Protein AF-A0A7J9GMN7-F1 (afdb_monomer)

Radius of gyration: 20.59 Å; Cα contacts (8 Å, |Δi|>4): 73; chains: 1; bounding box: 53×31×41 Å

Sequence (119 aa):
MEKGFLDKFEDNAANDEARQLFYSNYGDLPYLLDMKVDKHLFRALAQFWNLAYSCFTFGKVDLVPTVEEYMALLWCLIIQVDRAYSKAVNVPTFLKKLMNITGMSEQWVTARIKQKGDS

InterPro domains:
  IPR056647 Domain of unknown function DUF7745 [PF24924] (15-118)

Mean predicted aligned error: 15.33 Å

Structure (mmCIF, N/CA/C/O backbone):
data_AF-A0A7J9GMN7-F1
#
_entry.id   AF-A0A7J9GMN7-F1
#
loop_
_atom_site.group_PDB
_atom_site.id
_atom_site.type_symbol
_atom_site.label_atom_id
_atom_site.label_alt_id
_atom_site.label_comp_id
_atom_site.label_asym_id
_atom_site.label_entity_id
_atom_site.label_seq_id
_atom_site.pdbx_PDB_ins_code
_atom_site.Cartn_x
_atom_site.Cartn_y
_atom_site.Cartn_z
_atom_site.occupancy
_atom_site.B_iso_or_equiv
_atom_site.auth_seq_id
_atom_site.auth_comp_id
_atom_site.auth_asym_id
_atom_site.auth_atom_id
_atom_site.pdbx_PDB_model_num
ATOM 1 N N . MET A 1 1 ? -21.412 10.475 -25.439 1.00 38.22 1 MET A N 1
ATOM 2 C CA . MET A 1 1 ? -20.471 10.887 -24.383 1.00 38.22 1 MET A CA 1
ATOM 3 C C . MET A 1 1 ? -19.443 9.770 -24.251 1.00 38.22 1 MET A C 1
ATOM 5 O O . MET A 1 1 ? -19.841 8.631 -24.069 1.00 38.22 1 MET A O 1
ATOM 9 N N . GLU A 1 2 ? -18.179 10.109 -24.522 1.00 42.28 2 GLU A N 1
ATOM 10 C CA . GLU A 1 2 ? -16.947 9.370 -24.177 1.00 42.28 2 GLU A CA 1
ATOM 11 C C . GLU A 1 2 ? -16.683 7.981 -24.795 1.00 42.28 2 GLU A C 1
ATOM 13 O O . GLU A 1 2 ? -16.543 6.985 -24.097 1.00 42.28 2 GLU A O 1
ATOM 18 N N . LYS A 1 3 ? -16.477 7.925 -26.121 1.00 38.25 3 LYS A N 1
ATOM 19 C CA . LYS A 1 3 ? -15.581 6.906 -26.717 1.00 38.25 3 LYS A CA 1
ATOM 20 C C . LYS A 1 3 ? -14.110 7.354 -26.756 1.00 38.25 3 LYS A C 1
ATOM 22 O O . LYS A 1 3 ? -13.224 6.520 -26.715 1.00 38.25 3 LYS A O 1
ATOM 27 N N . GLY A 1 4 ? -13.844 8.662 -26.698 1.00 34.59 4 GLY A N 1
ATOM 28 C CA . GLY A 1 4 ? -12.487 9.226 -26.754 1.00 34.59 4 GLY A CA 1
ATOM 29 C C . GLY A 1 4 ? -11.675 9.189 -25.451 1.00 34.59 4 GLY A C 1
ATOM 30 O O . GLY A 1 4 ? -10.598 9.777 -25.409 1.00 34.59 4 GLY A O 1
ATOM 31 N N . 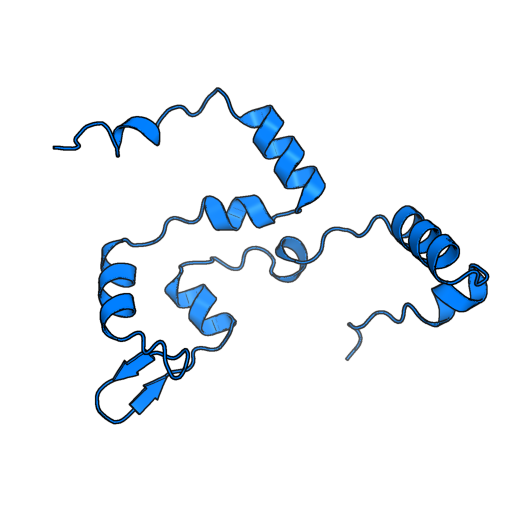PHE A 1 5 ? -12.181 8.561 -24.380 1.00 38.44 5 PHE A N 1
ATOM 32 C CA . PHE A 1 5 ? -11.433 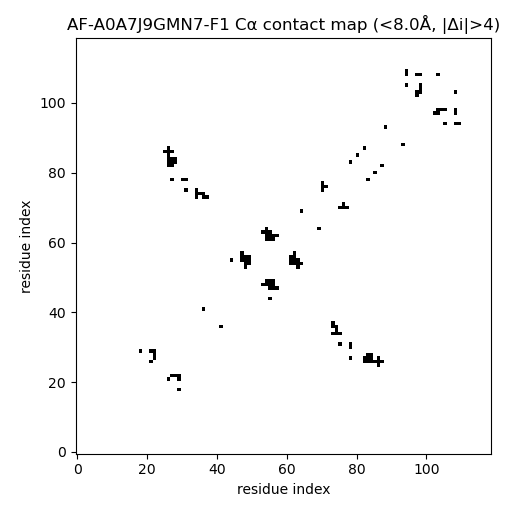8.403 -23.123 1.00 38.44 5 PHE A CA 1
ATOM 33 C C . PHE A 1 5 ? -10.633 7.091 -23.085 1.00 38.44 5 PHE A C 1
ATOM 35 O O . PHE A 1 5 ? -9.563 7.055 -22.486 1.00 38.44 5 PHE A O 1
ATOM 42 N N . LEU A 1 6 ? -11.110 6.035 -23.764 1.00 36.81 6 LEU A N 1
ATOM 43 C CA . LEU A 1 6 ? -10.394 4.756 -23.847 1.00 36.81 6 LEU A CA 1
ATOM 44 C C . LEU A 1 6 ? -9.329 4.720 -24.952 1.00 36.81 6 LEU A C 1
ATOM 46 O O . LEU A 1 6 ? -8.324 4.044 -24.774 1.00 36.81 6 LEU A O 1
ATOM 50 N N . ASP A 1 7 ? -9.483 5.503 -26.022 1.00 36.78 7 ASP A N 1
ATOM 51 C CA . ASP A 1 7 ? -8.507 5.542 -27.127 1.00 36.78 7 ASP A CA 1
ATOM 52 C C . ASP A 1 7 ? -7.198 6.276 -26.762 1.00 36.78 7 ASP A C 1
ATOM 54 O O . ASP A 1 7 ? -6.269 6.335 -27.557 1.00 36.78 7 ASP A O 1
ATOM 58 N N . LYS A 1 8 ? -7.088 6.828 -25.544 1.00 43.41 8 LYS A N 1
ATOM 59 C CA . LYS A 1 8 ? -5.859 7.476 -25.047 1.00 43.41 8 LYS A CA 1
ATOM 60 C C . LYS A 1 8 ? -4.876 6.526 -24.361 1.00 43.41 8 LYS A C 1
ATOM 62 O O . LYS A 1 8 ? -3.825 6.979 -23.918 1.00 43.41 8 LYS A O 1
ATOM 67 N N . PHE A 1 9 ? -5.199 5.239 -24.258 1.00 43.72 9 PHE A N 1
ATOM 68 C CA . PHE A 1 9 ? -4.309 4.242 -23.653 1.00 43.72 9 PHE A CA 1
ATOM 69 C C . PHE A 1 9 ? -3.455 3.462 -24.669 1.00 43.72 9 PHE A C 1
ATOM 71 O O . PHE A 1 9 ? -2.686 2.594 -24.264 1.00 43.72 9 PHE A O 1
ATOM 78 N N . GLU A 1 10 ? -3.525 3.797 -25.962 1.00 46.22 10 GLU A N 1
ATOM 79 C CA . GLU A 1 10 ? -2.761 3.127 -27.028 1.00 46.22 10 GLU A CA 1
ATOM 80 C C . GLU A 1 10 ? -1.888 4.087 -27.861 1.00 46.22 10 GLU A C 1
ATOM 82 O O . GLU A 1 10 ? -1.861 4.004 -29.081 1.00 46.22 10 GLU A O 1
ATOM 87 N N . ASP A 1 11 ? -1.101 4.954 -27.215 1.00 42.00 11 ASP A N 1
ATOM 88 C CA . ASP A 1 11 ? 0.028 5.648 -27.868 1.00 42.00 11 ASP A CA 1
ATOM 89 C C . ASP A 1 11 ? 1.362 5.217 -27.226 1.00 42.00 11 ASP A C 1
ATOM 91 O O . ASP A 1 11 ? 2.056 5.957 -26.523 1.00 42.00 11 ASP A O 1
ATOM 95 N N . ASN A 1 12 ? 1.725 3.953 -27.459 1.00 53.31 12 ASN A N 1
ATOM 96 C CA . ASN A 1 12 ? 2.931 3.296 -26.939 1.00 53.31 12 ASN A CA 1
ATOM 97 C C . ASN A 1 12 ? 4.195 3.600 -27.769 1.00 53.31 12 ASN A C 1
ATOM 99 O O . ASN A 1 12 ? 4.907 2.687 -28.182 1.00 53.31 12 ASN A O 1
ATOM 103 N N . ALA A 1 13 ? 4.491 4.881 -28.011 1.00 47.12 13 ALA A N 1
ATOM 104 C CA . ALA A 1 13 ? 5.772 5.288 -28.612 1.00 47.12 13 ALA A CA 1
ATOM 105 C C . ALA A 1 13 ? 6.335 6.632 -28.105 1.00 47.12 13 ALA A C 1
ATOM 107 O O . ALA A 1 13 ? 7.522 6.892 -28.274 1.00 47.12 13 ALA A O 1
ATOM 108 N N . ALA A 1 14 ? 5.539 7.479 -27.443 1.00 49.44 14 ALA A N 1
ATOM 109 C CA . ALA A 1 14 ? 5.977 8.819 -27.027 1.00 49.44 14 ALA A CA 1
ATOM 110 C C . ALA A 1 14 ? 6.617 8.895 -25.623 1.00 49.44 14 ALA A C 1
ATOM 112 O O . ALA A 1 14 ? 6.897 9.991 -25.148 1.00 49.44 14 ALA A O 1
ATOM 113 N N . ASN A 1 15 ? 6.825 7.774 -24.922 1.00 61.56 15 ASN A N 1
ATOM 114 C CA . ASN A 1 15 ? 7.008 7.816 -23.465 1.00 61.56 15 ASN A CA 1
ATOM 115 C C . ASN A 1 15 ? 8.269 7.125 -22.925 1.00 61.56 15 ASN A C 1
ATOM 117 O O . ASN A 1 15 ? 8.398 7.010 -21.712 1.00 61.56 15 ASN A O 1
ATOM 121 N N . ASP A 1 16 ? 9.206 6.663 -23.756 1.00 67.12 16 ASP A N 1
ATOM 122 C CA . ASP A 1 16 ? 10.393 5.961 -23.236 1.00 67.12 16 ASP A CA 1
ATOM 123 C C . ASP A 1 16 ? 11.308 6.875 -22.409 1.00 67.12 16 ASP A C 1
ATOM 125 O O . ASP A 1 16 ? 11.766 6.470 -21.343 1.00 67.12 16 ASP A O 1
ATOM 129 N N . GLU A 1 17 ? 11.504 8.134 -22.809 1.00 75.38 17 GLU A N 1
ATOM 130 C CA . GLU A 1 17 ? 12.270 9.100 -22.006 1.00 75.38 17 GLU A CA 1
ATOM 131 C C . GLU A 1 17 ? 11.571 9.447 -20.690 1.00 75.38 17 GLU A C 1
ATOM 133 O O . GLU A 1 17 ? 12.215 9.484 -19.643 1.00 75.38 17 GLU A O 1
ATOM 138 N N . ALA A 1 18 ? 10.253 9.659 -20.702 1.00 73.25 18 ALA A N 1
ATOM 139 C CA . ALA A 1 18 ? 9.512 9.946 -19.476 1.00 73.25 18 ALA A CA 1
ATOM 140 C C . ALA A 1 18 ? 9.423 8.712 -18.564 1.00 73.25 18 ALA A C 1
ATOM 142 O O . ALA A 1 18 ? 9.546 8.857 -17.349 1.00 73.25 18 ALA A O 1
ATOM 143 N N . ARG A 1 19 ? 9.320 7.497 -19.119 1.00 69.31 19 ARG A N 1
ATOM 144 C CA . ARG A 1 19 ? 9.434 6.232 -18.371 1.00 69.31 19 ARG A CA 1
ATOM 145 C C . ARG A 1 19 ? 10.823 6.064 -17.770 1.00 69.31 19 ARG A C 1
ATOM 147 O O . ARG A 1 19 ? 10.917 5.720 -16.595 1.00 69.31 19 ARG A O 1
ATOM 154 N N . GLN A 1 20 ? 11.890 6.354 -18.514 1.00 72.44 20 GLN A N 1
ATOM 155 C CA . GLN A 1 20 ? 13.258 6.315 -17.988 1.00 72.44 20 GLN A CA 1
ATOM 156 C C . GLN A 1 20 ? 13.499 7.379 -16.916 1.00 72.44 20 GLN A C 1
ATOM 158 O O . GLN A 1 20 ? 14.109 7.088 -15.886 1.00 72.44 20 GLN A O 1
ATOM 163 N N . LEU A 1 21 ? 12.985 8.596 -17.104 1.00 76.50 21 LEU A N 1
ATOM 164 C CA . LEU A 1 21 ? 13.060 9.660 -16.107 1.00 76.50 21 LEU A CA 1
ATOM 165 C C . LEU A 1 21 ? 12.275 9.283 -14.846 1.00 76.50 21 LEU A C 1
ATOM 167 O O . LEU A 1 21 ? 12.748 9.507 -13.731 1.00 76.50 21 LEU A O 1
ATOM 171 N N . PHE A 1 22 ? 11.098 8.678 -14.999 1.00 70.69 22 PHE A N 1
ATOM 172 C CA . PHE A 1 22 ? 10.301 8.202 -13.876 1.00 70.69 22 PHE A CA 1
ATOM 173 C C . PHE A 1 22 ? 11.000 7.041 -13.161 1.00 70.69 22 PHE A C 1
ATOM 175 O O . PHE A 1 22 ? 11.120 7.082 -11.942 1.00 70.69 22 PHE A O 1
ATOM 182 N N . TYR A 1 23 ? 11.555 6.069 -13.887 1.00 70.94 23 TYR A N 1
ATOM 183 C CA . TYR A 1 23 ? 12.347 4.972 -13.320 1.00 70.94 23 TYR A CA 1
ATOM 184 C C . TYR A 1 23 ? 13.591 5.483 -12.573 1.00 70.94 23 TYR A C 1
ATOM 186 O O . TYR A 1 23 ? 13.864 5.086 -11.443 1.00 70.94 23 TYR A O 1
ATOM 194 N N . SER A 1 24 ? 14.315 6.450 -13.139 1.00 69.88 24 SER A N 1
ATOM 195 C CA . SER A 1 24 ? 15.466 7.090 -12.484 1.00 69.88 24 SER A CA 1
ATOM 196 C C . SER A 1 24 ? 15.079 7.809 -11.184 1.00 69.88 24 SER A C 1
ATOM 198 O O . SER A 1 24 ? 15.825 7.809 -10.196 1.00 69.88 24 SER A O 1
ATOM 200 N N . ASN A 1 25 ? 13.887 8.410 -11.139 1.00 71.50 25 ASN A N 1
ATOM 201 C CA . ASN A 1 25 ? 13.406 9.139 -9.969 1.00 71.50 25 ASN A CA 1
ATOM 202 C C . ASN A 1 25 ? 12.778 8.230 -8.906 1.00 71.50 25 ASN A C 1
ATOM 204 O O . ASN A 1 25 ? 13.086 8.413 -7.724 1.00 71.50 25 ASN A O 1
ATOM 208 N N . TYR A 1 26 ? 11.988 7.242 -9.320 1.00 67.31 26 TYR A N 1
ATOM 209 C CA . TYR A 1 26 ? 11.093 6.456 -8.468 1.00 67.31 26 TYR A CA 1
ATOM 210 C C . TYR A 1 26 ? 11.405 4.949 -8.433 1.00 67.31 26 TYR A C 1
ATOM 212 O O . TYR A 1 26 ? 10.700 4.214 -7.752 1.00 67.31 26 TYR A O 1
ATOM 220 N N . GLY A 1 27 ? 12.457 4.480 -9.109 1.00 72.06 27 GLY A N 1
ATOM 221 C CA . GLY A 1 27 ? 12.823 3.060 -9.143 1.00 72.06 27 GLY A CA 1
ATOM 222 C C . GLY A 1 27 ? 11.799 2.231 -9.912 1.00 72.06 27 GLY A C 1
ATOM 223 O O . GLY A 1 27 ? 11.282 2.686 -10.930 1.00 72.06 27 GLY A O 1
ATOM 224 N N . ASP A 1 28 ? 11.472 1.039 -9.415 1.00 70.00 28 ASP A N 1
ATOM 225 C CA . ASP A 1 28 ? 10.519 0.122 -10.057 1.00 70.00 28 ASP A CA 1
ATOM 226 C C . ASP A 1 28 ? 9.039 0.506 -9.854 1.00 70.00 28 ASP A C 1
ATOM 228 O O . ASP A 1 28 ? 8.138 -0.206 -10.295 1.00 70.00 28 ASP A O 1
ATOM 232 N N . LEU A 1 29 ? 8.753 1.667 -9.258 1.00 70.50 29 LEU A N 1
ATOM 233 C CA . LEU A 1 29 ? 7.390 2.184 -9.102 1.00 70.50 29 LEU A CA 1
ATOM 234 C C . LEU A 1 29 ? 6.569 2.274 -10.416 1.00 70.50 29 LEU A C 1
ATOM 236 O O . LEU A 1 29 ? 5.369 2.009 -10.355 1.00 70.50 29 LEU A O 1
ATOM 240 N N . PRO A 1 30 ? 7.137 2.580 -11.608 1.00 69.56 30 PRO A N 1
ATOM 241 C CA . PRO A 1 30 ? 6.413 2.497 -12.879 1.00 69.56 30 PRO A CA 1
ATOM 242 C C . PRO A 1 30 ? 5.762 1.146 -13.152 1.00 69.56 30 PRO A C 1
ATOM 244 O O . PRO A 1 30 ? 4.706 1.108 -13.775 1.00 69.56 30 PRO A O 1
ATOM 247 N N . TYR A 1 31 ? 6.362 0.043 -12.698 1.00 68.81 31 TYR A N 1
ATOM 248 C CA . TYR A 1 31 ? 5.806 -1.286 -12.945 1.00 68.81 31 TYR A CA 1
ATOM 249 C C . TYR A 1 31 ? 4.493 -1.501 -12.185 1.00 68.81 31 TYR A C 1
ATOM 251 O O . TYR A 1 31 ? 3.650 -2.252 -12.662 1.00 68.81 31 TYR A O 1
ATOM 259 N N . LEU A 1 32 ? 4.272 -0.793 -11.065 1.00 68.25 32 LEU A N 1
ATOM 260 C CA . LEU A 1 32 ? 2.977 -0.780 -10.372 1.00 68.25 32 LEU A CA 1
ATOM 261 C C . LEU A 1 32 ? 1.887 -0.102 -11.212 1.00 68.25 32 LEU A C 1
ATOM 263 O O . LEU A 1 32 ? 0.732 -0.512 -11.171 1.00 68.25 32 LEU A O 1
ATOM 267 N N . LEU A 1 33 ? 2.248 0.928 -11.983 1.00 69.62 33 LEU A N 1
ATOM 268 C CA . LEU A 1 33 ? 1.310 1.640 -12.859 1.00 69.62 33 LEU A CA 1
ATOM 269 C C . LEU A 1 33 ? 0.947 0.823 -14.107 1.00 69.62 33 LEU A C 1
ATOM 271 O O . LEU A 1 33 ? -0.113 1.039 -14.684 1.00 69.62 33 LEU A O 1
ATOM 275 N N . ASP A 1 34 ? 1.815 -0.111 -14.498 1.00 68.06 34 ASP A N 1
ATOM 276 C CA . ASP A 1 34 ? 1.626 -1.013 -15.641 1.00 68.06 34 ASP A CA 1
ATOM 277 C C . ASP A 1 34 ? 0.924 -2.329 -15.250 1.00 68.06 34 ASP A C 1
ATOM 279 O O . ASP A 1 34 ? 0.718 -3.222 -16.077 1.00 68.06 34 ASP A O 1
ATOM 283 N N . MET A 1 35 ? 0.561 -2.485 -13.971 1.00 70.94 35 MET A N 1
ATOM 284 C CA . MET A 1 35 ? -0.120 -3.682 -13.496 1.00 70.94 35 MET A CA 1
ATOM 285 C C . MET A 1 35 ? -1.477 -3.844 -14.175 1.00 70.94 35 MET A C 1
ATOM 287 O O . MET A 1 35 ? -2.356 -2.981 -14.109 1.00 70.94 35 MET A O 1
ATOM 291 N N . LYS A 1 36 ? -1.679 -5.018 -14.779 1.00 71.00 36 LYS A N 1
ATOM 292 C CA . LYS A 1 36 ? -2.975 -5.414 -15.327 1.00 71.00 36 LYS A CA 1
ATOM 293 C C . LYS A 1 36 ? -3.932 -5.741 -14.194 1.00 71.00 36 LYS A C 1
ATOM 295 O O . LYS A 1 36 ? -3.992 -6.865 -13.707 1.00 71.00 36 LYS A O 1
ATOM 300 N N . VAL A 1 37 ? -4.693 -4.734 -13.806 1.00 72.56 37 VAL A N 1
ATOM 301 C CA . VAL A 1 37 ? -5.739 -4.848 -12.803 1.00 72.56 37 VAL A CA 1
ATOM 302 C C . VAL A 1 37 ? -7.040 -5.330 -13.448 1.00 72.56 37 VAL A C 1
ATOM 304 O O . VAL A 1 37 ? -7.498 -4.772 -14.449 1.00 72.56 37 VAL A O 1
ATOM 307 N N . ASP A 1 38 ? -7.687 -6.330 -12.846 1.00 80.25 38 ASP A N 1
ATOM 308 C CA . ASP A 1 38 ? -9.043 -6.710 -13.237 1.00 80.25 38 ASP A CA 1
ATOM 309 C C . ASP A 1 38 ? -10.045 -5.617 -12.814 1.00 80.25 38 ASP A C 1
ATOM 311 O O . ASP A 1 38 ? -10.322 -5.383 -11.631 1.00 80.25 38 ASP A O 1
ATOM 315 N N . LYS A 1 39 ? -10.615 -4.933 -13.812 1.00 82.50 39 LYS A N 1
ATOM 316 C CA . LYS A 1 39 ? -11.580 -3.840 -13.611 1.00 82.50 39 LYS A CA 1
ATOM 317 C C . LYS A 1 39 ? -12.850 -4.275 -12.870 1.00 82.50 39 LYS A C 1
ATOM 319 O O . LYS A 1 39 ? -13.473 -3.461 -12.187 1.00 82.50 39 LYS A O 1
ATOM 324 N N . HIS A 1 40 ? -13.276 -5.525 -13.037 1.00 85.56 40 HIS A N 1
ATOM 325 C CA . HIS A 1 40 ? -14.479 -6.057 -12.407 1.00 85.56 40 HIS A CA 1
ATOM 326 C C . HIS A 1 40 ? -14.214 -6.374 -10.938 1.00 85.56 40 HIS A C 1
ATOM 328 O O . HIS A 1 40 ? -15.045 -6.025 -10.097 1.00 85.56 40 HIS A O 1
ATOM 334 N N . LEU A 1 41 ? -13.042 -6.933 -10.625 1.00 82.94 41 LEU A N 1
ATOM 335 C CA . LEU A 1 41 ? -12.594 -7.150 -9.251 1.00 82.94 41 LEU A CA 1
ATOM 336 C C . LEU A 1 41 ? -12.523 -5.833 -8.475 1.00 82.94 41 LEU A C 1
ATOM 338 O O . LEU A 1 41 ? -13.113 -5.726 -7.402 1.00 82.94 41 LEU A O 1
ATOM 342 N N . PHE A 1 42 ? -11.886 -4.800 -9.033 1.00 83.06 42 PHE A N 1
ATOM 343 C CA . PHE A 1 42 ? -11.819 -3.495 -8.366 1.00 83.06 42 PHE A CA 1
ATOM 344 C C . PHE A 1 42 ? -13.187 -2.881 -8.134 1.00 83.06 42 PHE A C 1
ATOM 346 O O . PHE A 1 42 ? -13.468 -2.358 -7.058 1.00 83.06 42 PHE A O 1
ATOM 353 N N . ARG A 1 43 ? -14.059 -2.955 -9.142 1.00 86.56 43 ARG A N 1
ATOM 354 C CA . ARG A 1 43 ? -15.425 -2.453 -9.018 1.00 86.56 43 ARG A CA 1
ATOM 355 C C . ARG A 1 43 ? -16.210 -3.207 -7.945 1.00 86.56 43 ARG A C 1
ATOM 357 O O . ARG A 1 43 ? -17.068 -2.601 -7.308 1.00 86.56 43 ARG A O 1
ATOM 364 N N . ALA A 1 44 ? -15.957 -4.500 -7.758 1.00 87.88 44 ALA A N 1
ATOM 365 C CA . ALA A 1 44 ? -16.550 -5.270 -6.672 1.00 87.88 44 ALA A CA 1
ATOM 366 C C . ALA A 1 44 ? -15.977 -4.831 -5.317 1.00 87.88 44 ALA A C 1
ATOM 368 O O . ALA A 1 44 ? -16.744 -4.458 -4.438 1.00 87.88 44 ALA A O 1
ATOM 369 N N . LEU A 1 45 ? -14.649 -4.777 -5.173 1.00 86.12 45 LEU A N 1
ATOM 370 C CA . LEU A 1 45 ? -13.971 -4.372 -3.935 1.00 86.12 45 LEU A CA 1
ATOM 371 C C . LEU A 1 45 ? -14.358 -2.958 -3.482 1.00 86.12 45 LEU A C 1
ATOM 373 O O . LEU A 1 45 ? -14.646 -2.743 -2.308 1.00 86.12 45 LEU A O 1
ATOM 377 N N . ALA A 1 46 ? -14.443 -2.006 -4.412 1.00 88.69 46 ALA A N 1
ATOM 378 C CA . ALA A 1 46 ? -14.815 -0.626 -4.115 1.00 88.69 46 ALA A CA 1
ATOM 379 C C . ALA A 1 46 ? -16.219 -0.494 -3.497 1.00 88.69 46 ALA A C 1
ATOM 381 O O . ALA A 1 46 ? -16.458 0.447 -2.747 1.00 88.69 46 ALA A O 1
ATOM 382 N N . GLN A 1 47 ? -17.139 -1.430 -3.766 1.00 92.06 47 GLN A N 1
ATOM 383 C CA . GLN A 1 47 ? -18.476 -1.425 -3.150 1.00 92.06 47 GLN A CA 1
ATOM 384 C C . GLN A 1 47 ? -18.437 -1.752 -1.657 1.00 92.06 47 GLN A C 1
ATOM 386 O O . GLN A 1 47 ? -19.335 -1.351 -0.923 1.00 92.06 47 GLN A O 1
ATOM 391 N N . PHE A 1 48 ? -17.408 -2.473 -1.219 1.00 91.88 48 PHE A N 1
ATOM 392 C CA . PHE A 1 48 ? -17.216 -2.848 0.177 1.00 91.88 48 PHE A CA 1
ATOM 393 C C . PHE A 1 48 ? -16.241 -1.913 0.898 1.00 91.88 48 PHE A C 1
ATOM 395 O O . PHE A 1 48 ? -16.053 -2.060 2.101 1.00 91.88 48 PHE A O 1
ATOM 402 N N . TRP A 1 49 ? -15.620 -0.952 0.201 1.00 92.31 49 TRP A N 1
ATOM 403 C CA . TRP A 1 49 ? -14.677 -0.019 0.814 1.00 92.31 49 TRP A CA 1
ATOM 404 C C . TRP A 1 49 ? -15.389 0.961 1.746 1.00 92.31 49 TRP A C 1
ATOM 406 O O . TRP A 1 49 ? -16.232 1.759 1.330 1.00 92.31 49 TRP A O 1
ATOM 416 N N . ASN A 1 50 ? -15.000 0.936 3.014 1.00 92.56 50 ASN A N 1
ATOM 417 C CA . ASN A 1 50 ? -15.510 1.816 4.043 1.00 92.56 50 ASN A CA 1
ATOM 418 C C . ASN A 1 50 ? -14.483 2.908 4.353 1.00 92.56 50 ASN A C 1
ATOM 420 O O . ASN A 1 50 ? -13.492 2.683 5.047 1.00 92.56 50 ASN A O 1
ATOM 424 N N . LEU A 1 51 ? -14.738 4.121 3.855 1.00 87.31 51 LEU A N 1
ATOM 425 C CA . LEU A 1 51 ? -13.806 5.242 3.988 1.00 87.31 51 LEU A CA 1
ATOM 426 C C . LEU A 1 51 ? -13.570 5.662 5.448 1.00 87.31 51 LEU A C 1
ATOM 428 O O . LEU A 1 51 ? -12.469 6.089 5.780 1.00 87.31 51 LEU A O 1
ATOM 432 N N . ALA A 1 52 ? -14.574 5.525 6.321 1.00 91.31 52 ALA A N 1
ATOM 433 C CA . ALA A 1 52 ? -14.461 5.939 7.721 1.00 91.31 52 ALA A CA 1
ATOM 434 C C . ALA A 1 52 ? -13.454 5.084 8.505 1.00 91.31 52 ALA A C 1
ATOM 436 O O . ALA A 1 52 ? -12.810 5.584 9.425 1.00 91.31 52 ALA A O 1
ATOM 437 N N . TYR A 1 53 ?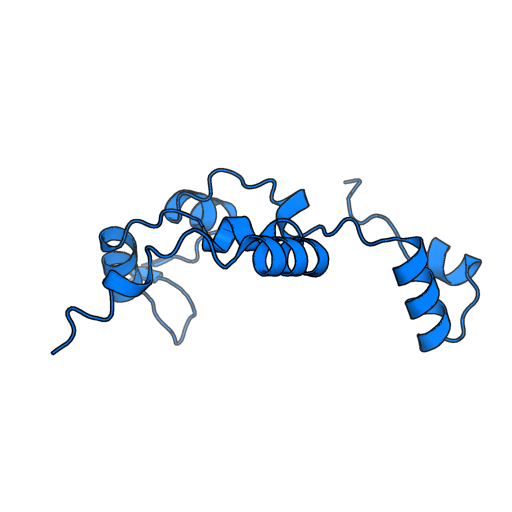 -13.297 3.818 8.112 1.00 86.88 53 TYR A N 1
ATOM 438 C CA . TYR A 1 53 ? -12.422 2.852 8.779 1.00 86.88 53 TYR A CA 1
ATOM 439 C C . TYR A 1 53 ? -11.222 2.430 7.925 1.00 86.88 53 TYR A C 1
ATOM 441 O O . TYR A 1 53 ? -10.345 1.725 8.413 1.00 86.88 53 TYR A O 1
ATOM 449 N N . SER A 1 54 ? -11.152 2.896 6.672 1.00 86.62 54 SER A N 1
ATOM 450 C CA . SER A 1 54 ? -10.098 2.544 5.712 1.00 86.62 54 SER A CA 1
ATOM 451 C C . SER A 1 54 ? -9.918 1.024 5.558 1.00 86.62 54 SER A C 1
ATOM 453 O O . SER A 1 54 ? -8.797 0.517 5.546 1.00 86.62 54 SER A O 1
ATOM 455 N N . CYS A 1 55 ? -11.033 0.294 5.464 1.00 90.19 55 CYS A N 1
ATOM 456 C CA . CYS A 1 55 ? -11.076 -1.165 5.355 1.00 90.19 55 CYS A CA 1
ATOM 457 C C . CYS A 1 55 ? -12.217 -1.627 4.434 1.00 90.19 55 CYS A C 1
ATOM 459 O O . CYS A 1 55 ? -13.053 -0.823 4.015 1.00 90.19 55 CYS A O 1
ATOM 461 N N . PHE A 1 56 ? -12.271 -2.923 4.120 1.00 90.56 56 PHE A N 1
ATOM 462 C CA . PHE A 1 56 ? -13.419 -3.522 3.440 1.00 90.56 56 PHE A CA 1
ATOM 463 C C . PHE A 1 56 ? -14.414 -4.068 4.465 1.00 90.56 56 PHE A C 1
ATOM 465 O O . PHE A 1 56 ? -14.062 -4.941 5.252 1.00 90.56 56 PHE A O 1
ATOM 472 N N . THR A 1 57 ? -15.663 -3.610 4.438 1.00 93.50 57 THR A N 1
ATOM 473 C CA . THR A 1 57 ? -16.711 -4.089 5.350 1.00 93.50 57 THR A CA 1
ATOM 474 C C . THR A 1 57 ? -17.643 -5.063 4.628 1.00 93.50 57 THR A C 1
ATOM 476 O O . THR A 1 57 ? -18.334 -4.705 3.673 1.00 93.50 57 THR A O 1
ATOM 479 N N . PHE A 1 58 ? -17.727 -6.292 5.132 1.00 89.62 58 PHE A N 1
ATOM 480 C CA . PHE A 1 58 ? -18.635 -7.345 4.677 1.00 89.62 58 PHE A CA 1
ATOM 481 C C . PHE A 1 58 ? -19.663 -7.651 5.769 1.00 89.62 58 PHE A C 1
ATOM 483 O O . PHE A 1 58 ? -19.477 -8.515 6.631 1.00 89.62 58 PHE A O 1
ATOM 490 N N . GLY A 1 59 ? -20.779 -6.923 5.756 1.00 89.50 59 GLY A N 1
ATOM 491 C CA . GLY A 1 59 ? -21.816 -7.060 6.778 1.00 89.50 59 GLY A CA 1
ATOM 492 C C . GLY A 1 59 ? -21.306 -6.643 8.160 1.00 89.50 59 GLY A C 1
ATOM 493 O O . GLY A 1 59 ? -21.235 -5.456 8.447 1.00 89.50 59 GLY A O 1
ATOM 494 N N . LYS A 1 60 ? -20.988 -7.619 9.020 1.00 90.94 60 LYS A N 1
ATOM 495 C CA . LYS A 1 60 ? -20.459 -7.394 10.384 1.00 90.94 60 LYS A CA 1
ATOM 496 C C . LYS A 1 60 ? -18.960 -7.684 10.516 1.00 90.94 60 LYS A C 1
ATOM 498 O O . LYS A 1 60 ? -18.453 -7.724 11.632 1.00 90.94 60 LYS A O 1
ATOM 503 N N . VAL A 1 61 ? -18.286 -7.969 9.406 1.00 90.75 61 VAL A N 1
ATOM 504 C CA . VAL A 1 61 ? -16.865 -8.320 9.381 1.00 90.75 61 VAL A CA 1
ATOM 505 C C . VAL A 1 61 ? -16.108 -7.226 8.650 1.00 90.75 61 VAL A C 1
ATOM 507 O O . VAL A 1 61 ? -16.437 -6.921 7.507 1.00 90.75 61 VAL A O 1
ATOM 510 N N . ASP A 1 62 ? -15.085 -6.679 9.294 1.00 93.06 62 ASP A N 1
ATOM 511 C CA . ASP A 1 62 ? -14.137 -5.771 8.661 1.00 93.06 62 ASP A CA 1
ATOM 512 C C . ASP A 1 62 ? -12.883 -6.544 8.257 1.00 93.06 62 ASP A C 1
ATOM 514 O O . ASP A 1 62 ? -12.296 -7.282 9.050 1.00 93.06 62 ASP A O 1
ATOM 518 N N . LEU A 1 63 ? -12.484 -6.371 7.004 1.00 88.44 63 LEU A N 1
ATOM 519 C CA . LEU A 1 63 ? -11.277 -6.925 6.425 1.00 88.44 63 LEU A CA 1
ATOM 520 C C . LEU A 1 63 ? -10.306 -5.778 6.150 1.00 88.44 63 LEU A C 1
ATOM 522 O O . LEU A 1 63 ? -10.574 -4.895 5.333 1.00 88.44 63 LEU A O 1
ATOM 526 N N . VAL A 1 64 ? -9.161 -5.813 6.824 1.00 89.44 64 VAL A N 1
ATOM 527 C CA . VAL A 1 64 ? -8.006 -4.954 6.547 1.00 89.44 64 VAL A CA 1
ATOM 528 C C . VAL A 1 64 ? -6.940 -5.861 5.944 1.00 89.44 64 VAL A C 1
ATOM 530 O O . VAL A 1 64 ? -6.257 -6.542 6.708 1.00 89.44 64 VAL A O 1
ATOM 533 N N . PRO A 1 65 ? -6.826 -5.936 4.605 1.00 83.88 65 PRO A N 1
ATOM 534 C CA . PRO A 1 65 ? -5.867 -6.837 3.998 1.00 83.88 65 PRO A CA 1
ATOM 535 C C . PRO A 1 65 ? -4.439 -6.462 4.390 1.00 83.88 65 PRO A C 1
ATOM 537 O O . PRO A 1 65 ? -4.105 -5.276 4.515 1.00 83.88 65 PRO A O 1
ATOM 540 N N . THR A 1 66 ? -3.587 -7.465 4.566 1.00 85.44 66 THR A N 1
ATOM 541 C CA . THR A 1 66 ? -2.147 -7.235 4.712 1.00 85.44 66 THR A CA 1
ATOM 542 C C . THR A 1 66 ? -1.539 -6.790 3.381 1.00 85.44 66 THR A C 1
ATOM 544 O O . THR A 1 66 ? -2.179 -6.835 2.328 1.00 85.44 66 THR A O 1
ATOM 547 N N . VAL A 1 67 ? -0.279 -6.350 3.404 1.00 76.12 67 VAL A N 1
ATOM 548 C CA . VAL A 1 67 ? 0.436 -5.945 2.183 1.00 76.12 67 VAL A CA 1
ATOM 549 C C . VAL A 1 67 ? 0.472 -7.097 1.172 1.00 76.12 67 VAL A C 1
ATOM 551 O O . VAL A 1 67 ? 0.207 -6.885 -0.010 1.00 76.12 67 VAL A O 1
ATOM 554 N N . GLU A 1 68 ? 0.714 -8.321 1.634 1.00 76.19 68 GLU A N 1
ATOM 555 C CA . GLU A 1 68 ? 0.752 -9.535 0.815 1.00 76.19 68 GLU A CA 1
ATOM 556 C C . GLU A 1 68 ? -0.616 -9.858 0.202 1.00 76.19 68 GLU A C 1
ATOM 558 O O . GLU A 1 68 ? -0.708 -10.236 -0.967 1.00 76.19 68 GLU A O 1
ATOM 563 N N . GLU A 1 69 ? -1.692 -9.674 0.966 1.00 81.75 69 GLU A N 1
ATOM 564 C CA . GLU A 1 69 ? -3.057 -9.909 0.491 1.00 81.75 69 GLU A CA 1
ATOM 565 C C . GLU A 1 69 ? -3.483 -8.858 -0.538 1.00 81.75 69 GLU A C 1
ATOM 567 O O . GLU A 1 69 ? -4.060 -9.209 -1.569 1.00 81.75 69 GLU A O 1
ATOM 572 N N . TYR A 1 70 ? -3.138 -7.582 -0.326 1.00 76.62 70 TYR A N 1
ATOM 573 C CA . TYR A 1 70 ? -3.310 -6.543 -1.344 1.00 76.62 70 TYR A CA 1
ATOM 574 C C . TYR A 1 70 ? -2.538 -6.883 -2.616 1.00 76.62 70 TYR A C 1
ATOM 576 O O . TYR A 1 70 ? -3.077 -6.758 -3.714 1.00 76.62 70 TYR A O 1
ATOM 584 N N . MET A 1 71 ? -1.299 -7.355 -2.494 1.00 75.56 71 MET A N 1
ATOM 585 C CA . MET A 1 71 ? -0.519 -7.768 -3.655 1.00 75.56 71 MET A CA 1
ATOM 586 C C . MET A 1 71 ? -1.191 -8.910 -4.420 1.00 75.56 71 MET A C 1
ATOM 588 O O . MET A 1 71 ? -1.317 -8.827 -5.642 1.00 75.56 71 MET A O 1
ATOM 592 N N . ALA A 1 72 ? -1.675 -9.936 -3.719 1.00 76.44 72 ALA A N 1
ATOM 593 C CA . ALA A 1 72 ? -2.385 -11.052 -4.335 1.00 76.44 72 ALA A CA 1
ATOM 594 C C . ALA A 1 72 ? -3.682 -10.602 -5.032 1.00 76.44 72 ALA A C 1
ATOM 596 O O . ALA A 1 72 ? -3.936 -11.000 -6.170 1.00 76.44 72 ALA A O 1
ATOM 597 N N . LEU A 1 73 ? -4.471 -9.734 -4.389 1.00 74.81 73 LEU A N 1
ATOM 598 C CA . LEU A 1 73 ? -5.714 -9.183 -4.943 1.00 74.81 73 LEU A CA 1
ATOM 599 C C . LEU A 1 73 ? -5.477 -8.333 -6.192 1.00 74.81 73 LEU A C 1
ATOM 601 O O . LEU A 1 73 ? -6.262 -8.379 -7.134 1.00 74.81 73 LEU A O 1
ATOM 605 N N . LEU A 1 74 ? -4.397 -7.557 -6.209 1.00 72.56 74 LEU A N 1
ATOM 606 C CA . LEU A 1 74 ? -4.064 -6.670 -7.320 1.00 72.56 74 LEU A CA 1
ATOM 607 C C . LEU A 1 74 ? -3.321 -7.388 -8.454 1.00 72.56 74 LEU A C 1
ATOM 609 O O . LEU A 1 74 ? -2.927 -6.734 -9.417 1.00 72.56 74 LEU A O 1
ATOM 613 N N . TRP A 1 75 ? -3.091 -8.702 -8.332 1.00 70.12 75 TRP A N 1
ATOM 614 C CA . TRP A 1 75 ? -2.159 -9.452 -9.182 1.00 70.12 75 TRP A CA 1
ATOM 615 C C . TRP A 1 75 ? -0.789 -8.766 -9.285 1.00 70.12 75 TRP A C 1
ATOM 617 O O . TRP A 1 75 ? -0.113 -8.823 -10.314 1.00 70.12 75 TRP A O 1
ATOM 627 N N . CYS A 1 76 ? -0.363 -8.127 -8.192 1.00 66.62 76 CYS A N 1
ATOM 628 C CA . CYS A 1 76 ? 0.996 -7.641 -8.029 1.00 66.62 76 CYS A CA 1
ATOM 629 C C . CYS A 1 76 ? 1.879 -8.872 -7.872 1.00 66.62 76 CYS A C 1
ATOM 631 O O . CYS A 1 76 ? 2.025 -9.429 -6.782 1.00 66.62 76 CYS A O 1
ATOM 633 N N . LEU A 1 77 ? 2.390 -9.356 -8.997 1.00 56.06 77 LEU A N 1
ATOM 634 C CA . LEU A 1 77 ? 3.170 -10.577 -9.095 1.00 56.06 77 LEU A CA 1
ATOM 635 C C . LEU A 1 77 ? 4.547 -10.302 -8.508 1.00 56.06 77 LEU A C 1
ATOM 637 O O . LEU A 1 77 ? 5.462 -10.052 -9.277 1.00 56.06 77 LEU A O 1
ATOM 641 N N . ILE A 1 78 ? 4.637 -10.239 -7.169 1.00 51.78 78 ILE A N 1
ATOM 642 C CA . ILE A 1 78 ? 5.834 -9.921 -6.374 1.00 51.78 78 ILE A CA 1
ATOM 643 C C . ILE A 1 78 ? 6.802 -9.092 -7.215 1.00 51.78 78 ILE A C 1
ATOM 645 O O . ILE A 1 78 ? 7.904 -9.537 -7.538 1.00 51.78 78 ILE A O 1
ATOM 649 N N . ILE A 1 79 ? 6.362 -7.910 -7.671 1.00 51.88 79 ILE A N 1
ATOM 650 C CA . ILE A 1 79 ? 7.342 -6.915 -8.086 1.00 51.88 79 ILE A CA 1
ATOM 651 C C . ILE A 1 79 ? 8.203 -6.811 -6.852 1.00 51.88 79 ILE A C 1
ATOM 653 O O . ILE A 1 79 ? 7.656 -6.484 -5.802 1.00 51.88 79 ILE A O 1
ATOM 657 N N . GLN A 1 80 ? 9.459 -7.238 -6.991 1.00 54.47 80 GLN A N 1
ATOM 658 C CA . GLN A 1 80 ? 10.503 -7.245 -5.982 1.00 54.47 80 GLN A CA 1
ATOM 659 C C . GLN A 1 80 ? 10.214 -6.117 -4.986 1.00 54.47 80 GLN A C 1
ATOM 661 O O . GLN A 1 80 ? 10.459 -4.955 -5.293 1.00 54.47 80 GLN A O 1
ATOM 666 N N . VAL A 1 81 ? 9.508 -6.424 -3.887 1.00 53.59 81 VAL A N 1
ATOM 667 C CA . VAL A 1 81 ? 8.923 -5.384 -3.013 1.00 53.59 81 VAL A CA 1
ATOM 668 C C . VAL A 1 81 ? 10.058 -4.605 -2.374 1.00 53.59 81 VAL A C 1
ATOM 670 O O . VAL A 1 81 ? 9.941 -3.403 -2.137 1.00 53.59 81 VAL A O 1
ATOM 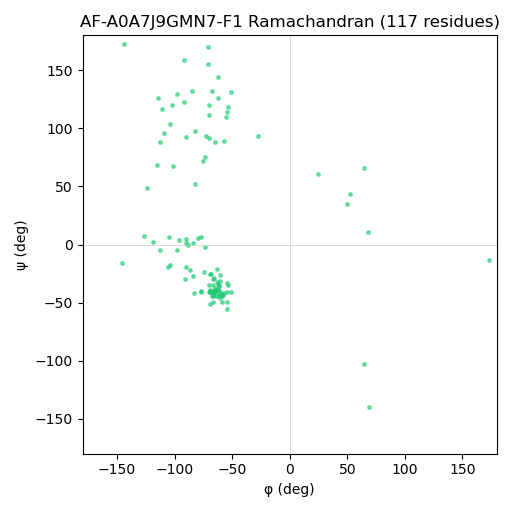673 N N . ASP A 1 82 ? 11.189 -5.291 -2.192 1.00 55.03 82 ASP A N 1
ATOM 674 C CA . ASP A 1 82 ? 12.456 -4.656 -1.915 1.00 55.03 82 ASP A CA 1
ATOM 675 C C . ASP A 1 82 ? 12.770 -3.617 -2.998 1.00 55.03 82 ASP A C 1
ATOM 677 O O . ASP A 1 82 ? 12.890 -2.457 -2.648 1.00 55.03 82 ASP A O 1
ATOM 681 N N . ARG A 1 83 ? 12.796 -3.936 -4.292 1.00 52.38 83 ARG A N 1
ATOM 682 C CA . ARG A 1 83 ? 13.140 -3.024 -5.406 1.00 52.38 83 ARG A CA 1
ATOM 683 C C . ARG A 1 83 ? 12.133 -1.898 -5.704 1.00 52.38 83 ARG A C 1
ATOM 685 O O . ARG A 1 83 ? 12.546 -0.769 -5.954 1.00 52.38 83 ARG A O 1
ATOM 692 N N . ALA A 1 84 ? 10.821 -2.148 -5.622 1.00 53.97 84 ALA A N 1
ATOM 693 C CA . ALA A 1 84 ? 9.788 -1.129 -5.893 1.00 53.97 84 ALA A CA 1
ATOM 694 C C . ALA A 1 84 ? 9.854 0.066 -4.942 1.00 53.97 84 ALA A C 1
ATOM 696 O O . ALA A 1 84 ? 9.601 1.202 -5.349 1.00 53.97 84 ALA A O 1
ATOM 697 N N . TYR A 1 85 ? 10.217 -0.191 -3.687 1.00 51.66 85 TYR A N 1
ATOM 698 C CA . TYR A 1 85 ? 10.355 0.843 -2.665 1.00 51.66 85 TYR A CA 1
ATOM 699 C C . TYR A 1 85 ? 11.818 1.157 -2.333 1.00 51.66 85 TYR A C 1
ATOM 701 O O . TYR A 1 85 ? 12.109 2.244 -1.826 1.00 51.66 85 TYR A O 1
ATOM 709 N N . SER A 1 86 ? 12.758 0.267 -2.662 1.00 54.03 86 SER A N 1
ATOM 710 C CA . SER A 1 86 ? 14.186 0.562 -2.647 1.00 54.03 86 SER A CA 1
ATOM 711 C C . SER A 1 86 ? 14.610 1.096 -4.007 1.00 54.03 86 SER A C 1
ATOM 713 O O . SER A 1 86 ? 15.103 0.412 -4.901 1.00 54.03 86 SER A O 1
ATOM 715 N N . LYS A 1 87 ? 14.573 2.423 -4.118 1.00 54.75 87 LYS A N 1
ATOM 716 C CA . LYS A 1 87 ? 15.646 3.055 -4.878 1.00 54.75 87 LYS A CA 1
ATOM 717 C C . LYS A 1 87 ? 16.941 2.502 -4.280 1.00 54.75 87 LYS A C 1
ATOM 719 O O . LYS A 1 87 ? 17.087 2.538 -3.055 1.00 54.75 87 LYS A O 1
ATOM 724 N N . ALA A 1 88 ? 17.876 2.022 -5.102 1.00 54.03 88 ALA A N 1
ATOM 725 C CA . ALA A 1 88 ? 19.270 1.987 -4.686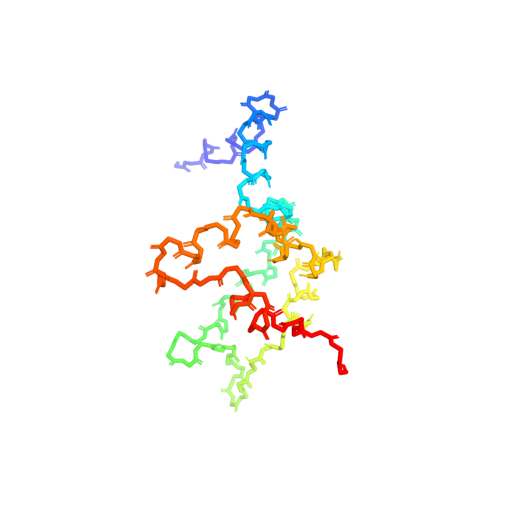 1.00 54.03 88 ALA A CA 1
ATOM 726 C C . ALA A 1 88 ? 19.600 3.441 -4.349 1.00 54.03 88 ALA A C 1
ATOM 728 O O . ALA A 1 88 ? 19.892 4.250 -5.233 1.00 54.03 88 ALA A O 1
ATOM 729 N N . VAL A 1 89 ? 19.374 3.826 -3.089 1.00 54.31 89 VAL A N 1
ATOM 730 C CA . VAL A 1 89 ? 19.677 5.155 -2.595 1.00 54.31 89 VAL A CA 1
ATOM 731 C C . VAL A 1 89 ? 21.124 5.301 -2.980 1.00 54.31 89 VAL A C 1
ATOM 733 O O . VAL A 1 89 ? 21.934 4.458 -2.604 1.00 54.31 89 VAL A O 1
ATOM 736 N N . ASN A 1 90 ? 21.429 6.281 -3.825 1.00 61.66 90 ASN A N 1
ATOM 737 C CA . ASN A 1 90 ? 22.803 6.557 -4.177 1.00 61.66 90 ASN A CA 1
ATOM 738 C C . ASN A 1 90 ? 23.432 7.027 -2.863 1.00 61.66 90 ASN A C 1
ATOM 740 O O . ASN A 1 90 ? 23.310 8.196 -2.491 1.00 61.66 90 ASN A O 1
ATOM 744 N N . VAL A 1 91 ? 23.931 6.063 -2.080 1.00 63.91 91 VAL A N 1
ATOM 745 C CA . VAL A 1 91 ? 24.315 6.205 -0.675 1.00 63.91 91 VAL A CA 1
ATOM 746 C C . VAL A 1 91 ? 25.250 7.404 -0.525 1.00 63.91 91 VAL A C 1
ATOM 748 O O . VAL A 1 91 ? 24.994 8.219 0.361 1.00 63.91 91 VAL A O 1
ATOM 751 N N . PRO A 1 92 ? 26.208 7.642 -1.449 1.00 68.62 92 PRO A N 1
ATOM 752 C CA . PRO A 1 92 ? 27.020 8.857 -1.445 1.00 68.62 92 PRO A CA 1
ATOM 753 C C . PRO A 1 92 ? 26.214 10.166 -1.537 1.00 68.62 92 PRO A C 1
ATOM 755 O O . PRO A 1 92 ? 26.481 11.123 -0.808 1.00 68.62 92 PRO A O 1
ATOM 758 N N . THR A 1 93 ? 25.204 10.240 -2.408 1.00 73.12 93 THR A N 1
ATOM 759 C CA . THR A 1 93 ? 24.358 11.436 -2.572 1.00 73.12 93 THR A CA 1
ATOM 760 C C . THR A 1 93 ? 23.473 11.677 -1.351 1.00 73.12 93 THR A C 1
ATOM 762 O O . THR A 1 93 ? 23.304 12.820 -0.918 1.00 73.12 93 THR A O 1
ATOM 765 N N . PHE A 1 94 ? 22.923 10.610 -0.775 1.00 74.19 94 PHE A N 1
ATOM 766 C CA . PHE A 1 94 ? 22.098 10.691 0.427 1.00 74.19 94 PHE A CA 1
ATOM 767 C C . PHE A 1 94 ? 22.916 11.101 1.655 1.00 74.19 94 PHE A C 1
ATOM 769 O O . PHE A 1 94 ? 22.506 12.015 2.370 1.00 74.19 94 PHE A O 1
ATOM 776 N N . LEU A 1 95 ? 24.106 10.517 1.836 1.00 78.88 95 LEU A N 1
ATOM 777 C CA . LEU A 1 95 ? 25.071 10.908 2.867 1.00 78.88 95 LEU A CA 1
ATOM 778 C C . LEU A 1 95 ? 25.403 12.397 2.782 1.00 78.88 95 LEU A C 1
ATOM 780 O O . LEU A 1 95 ? 25.279 13.116 3.773 1.00 78.88 95 LEU A O 1
ATOM 784 N N . LYS A 1 96 ? 25.742 12.888 1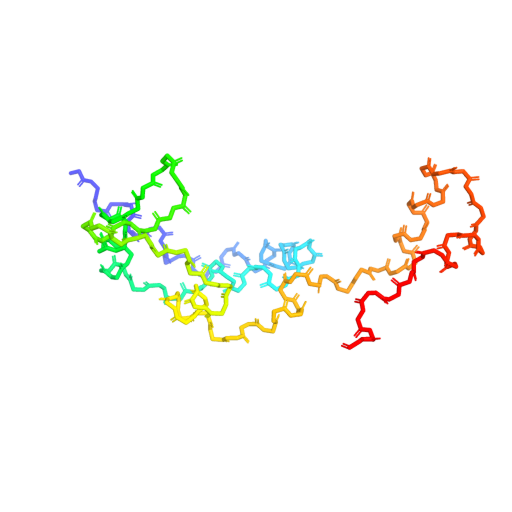.584 1.00 83.75 96 LYS A N 1
ATOM 785 C CA . LYS A 1 96 ? 26.050 14.306 1.357 1.00 83.75 96 LYS A CA 1
ATOM 786 C C . LYS A 1 96 ? 24.880 15.223 1.715 1.00 83.75 96 LYS A C 1
ATOM 788 O O . LYS A 1 96 ? 25.076 16.263 2.339 1.00 83.75 96 LYS A O 1
ATOM 793 N N . LYS A 1 97 ? 23.653 14.831 1.362 1.00 85.06 97 LYS A N 1
ATOM 794 C CA . LYS A 1 97 ? 22.446 15.593 1.707 1.00 85.06 97 LYS A CA 1
ATOM 795 C C . LYS A 1 97 ? 22.202 15.613 3.218 1.00 85.06 97 LYS A C 1
ATOM 797 O O . LYS A 1 97 ? 21.857 16.663 3.755 1.00 85.06 97 LYS A O 1
ATOM 802 N N . LEU A 1 98 ? 22.425 14.491 3.904 1.00 82.56 98 LEU A N 1
ATOM 803 C CA . LEU A 1 98 ? 22.278 14.405 5.356 1.00 82.56 98 LEU A CA 1
ATOM 804 C C . LEU A 1 98 ? 23.324 15.253 6.085 1.00 82.56 98 LEU A C 1
ATOM 806 O O . LEU A 1 98 ? 22.967 15.972 7.015 1.00 82.56 98 LEU A O 1
ATOM 810 N N . MET A 1 99 ? 24.584 15.223 5.640 1.00 91.81 99 MET A N 1
ATOM 811 C CA . MET A 1 99 ? 25.644 16.081 6.183 1.00 91.81 99 MET A CA 1
ATOM 812 C C . MET A 1 99 ? 25.285 17.563 6.039 1.00 91.81 99 MET A C 1
ATOM 814 O O . MET A 1 99 ? 25.382 18.310 7.006 1.00 91.81 99 MET A O 1
ATOM 818 N N . ASN A 1 100 ? 24.774 17.978 4.877 1.00 90.25 100 ASN A N 1
ATOM 819 C CA . ASN A 1 100 ? 24.383 19.371 4.645 1.00 90.25 100 ASN A CA 1
ATOM 820 C C . ASN A 1 100 ? 23.213 19.834 5.530 1.00 90.25 100 ASN A C 1
ATOM 822 O O . ASN A 1 100 ? 23.196 20.982 5.958 1.00 90.25 100 ASN A O 1
ATOM 826 N N . ILE A 1 101 ? 22.228 18.967 5.789 1.00 87.94 101 ILE A N 1
ATOM 827 C CA . ILE A 1 101 ? 21.056 19.310 6.615 1.00 87.94 101 ILE A CA 1
ATOM 828 C C . ILE A 1 101 ? 21.408 19.307 8.106 1.00 87.94 101 ILE A C 1
ATOM 830 O O . ILE A 1 101 ? 20.931 20.151 8.857 1.00 87.94 101 ILE A O 1
ATOM 834 N N . THR A 1 102 ? 22.215 18.339 8.541 1.00 86.44 102 THR A N 1
ATOM 835 C CA . THR A 1 102 ? 22.525 18.134 9.964 1.00 86.44 102 THR A CA 1
ATOM 836 C C . THR A 1 102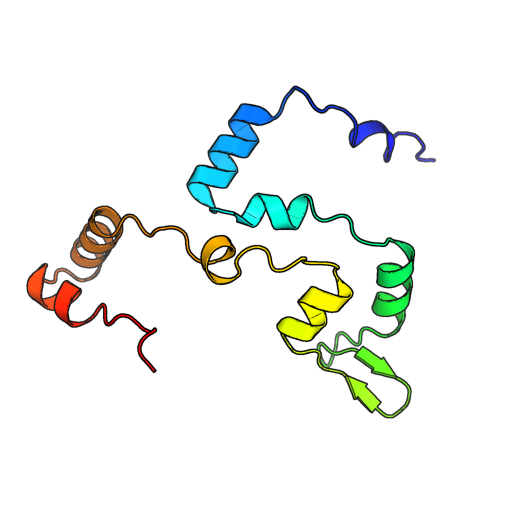 ? 23.753 18.912 10.434 1.00 86.44 102 THR A C 1
ATOM 838 O O . THR A 1 102 ? 23.920 19.092 11.636 1.00 86.44 102 THR A O 1
ATOM 841 N N . GLY A 1 103 ? 24.623 19.346 9.516 1.00 90.94 103 GLY A N 1
ATOM 842 C CA . GLY A 1 103 ? 25.927 19.936 9.835 1.00 90.94 103 GLY A CA 1
ATOM 843 C C . GLY A 1 103 ? 26.924 18.943 10.445 1.00 90.94 103 GLY A C 1
ATOM 844 O O . GLY A 1 103 ? 27.959 19.356 10.963 1.00 90.94 103 GLY A O 1
ATOM 845 N N . MET A 1 104 ? 26.614 17.642 10.422 1.00 93.00 104 MET A N 1
ATOM 846 C CA . MET A 1 104 ? 27.406 16.598 11.075 1.00 93.00 104 MET A CA 1
ATOM 847 C C . MET A 1 104 ? 28.454 15.993 10.136 1.00 93.00 104 MET A C 1
ATOM 849 O O . MET A 1 104 ? 28.324 16.040 8.912 1.00 93.00 104 MET A O 1
ATOM 853 N N . SER A 1 105 ? 29.485 15.380 10.723 1.00 89.31 105 SER A N 1
ATOM 854 C CA . SER A 1 105 ? 30.535 14.688 9.975 1.00 89.31 105 SER A CA 1
ATOM 855 C C . SER A 1 105 ? 30.039 13.383 9.348 1.00 89.31 105 SER A C 1
ATOM 857 O O . SER A 1 105 ? 29.123 12.727 9.851 1.00 89.31 105 SER A O 1
ATOM 859 N N . GLU A 1 106 ? 30.706 12.963 8.273 1.00 87.19 106 GLU A N 1
ATOM 860 C CA . GLU A 1 106 ? 30.401 11.720 7.560 1.00 87.19 106 GLU A CA 1
ATOM 861 C C . GLU A 1 106 ? 30.403 10.499 8.488 1.00 87.19 106 GLU A C 1
ATOM 863 O O . GLU A 1 106 ? 29.501 9.667 8.421 1.00 87.19 106 GLU A O 1
ATOM 868 N N . GLN A 1 107 ? 31.367 10.432 9.410 1.00 85.00 107 GLN A N 1
ATOM 869 C CA . GLN A 1 107 ? 31.529 9.347 10.385 1.00 85.00 107 GLN A CA 1
ATOM 870 C C . GLN A 1 107 ? 30.329 9.241 11.336 1.00 85.00 107 GLN A C 1
ATOM 872 O O . GLN A 1 107 ? 29.863 8.146 11.648 1.00 85.00 107 GLN A O 1
ATOM 877 N N . TRP A 1 108 ? 29.795 10.383 11.782 1.00 86.62 108 TRP A N 1
ATOM 878 C CA . TRP A 1 108 ? 28.614 10.408 12.642 1.00 86.62 108 TRP A CA 1
ATOM 879 C C . TRP A 1 108 ? 27.362 9.959 11.883 1.00 86.62 108 TRP A C 1
ATOM 881 O O . TRP A 1 108 ? 26.548 9.204 12.416 1.00 86.62 108 TRP A O 1
ATOM 891 N N . VAL A 1 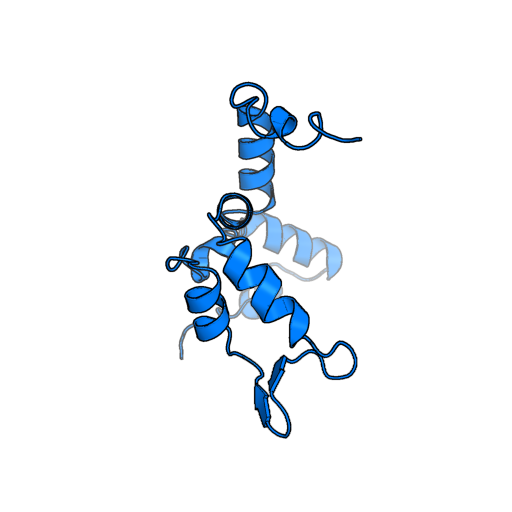109 ? 27.218 10.402 10.630 1.00 84.81 109 VAL A N 1
ATOM 892 C CA . VAL A 1 109 ? 26.078 10.051 9.778 1.00 84.81 109 VAL A CA 1
ATOM 893 C C . VAL A 1 109 ? 26.096 8.560 9.424 1.00 84.81 109 VAL A C 1
ATOM 895 O O . VAL A 1 109 ? 25.091 7.875 9.609 1.00 84.81 109 VAL A O 1
ATOM 898 N N . THR A 1 110 ? 27.235 8.039 8.968 1.00 82.06 110 THR A N 1
ATOM 899 C CA . THR A 1 110 ? 27.408 6.621 8.596 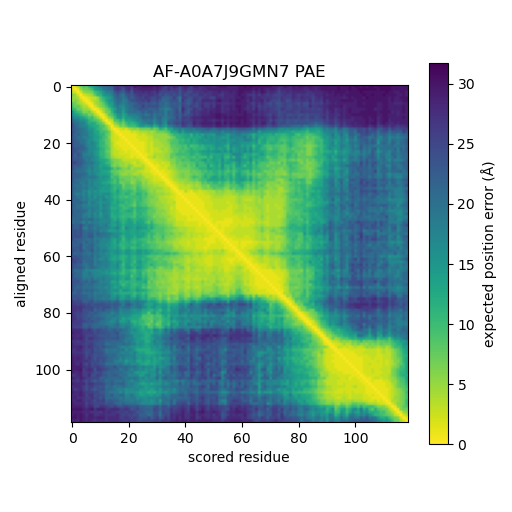1.00 82.06 110 THR A CA 1
ATOM 900 C C . THR A 1 110 ? 27.169 5.676 9.769 1.00 82.06 110 THR A C 1
ATOM 902 O O . THR A 1 110 ? 26.483 4.673 9.598 1.00 82.06 110 THR A O 1
ATOM 905 N N . ALA A 1 111 ? 27.614 6.023 10.981 1.00 81.38 111 ALA A N 1
ATOM 906 C CA . ALA A 1 111 ? 27.340 5.230 12.183 1.00 81.38 111 ALA A CA 1
ATOM 907 C C . ALA A 1 111 ? 25.840 5.128 12.539 1.00 81.38 111 ALA A C 1
ATOM 909 O O . ALA A 1 111 ? 25.437 4.223 13.274 1.00 81.38 111 ALA A O 1
ATOM 910 N N . ARG A 1 112 ? 25.004 6.058 12.051 1.00 74.69 112 ARG A N 1
ATOM 911 C CA . ARG A 1 112 ? 23.560 6.114 12.348 1.00 74.69 112 ARG A CA 1
ATOM 912 C C . ARG A 1 112 ? 22.663 5.632 11.219 1.00 74.69 112 ARG A C 1
ATOM 914 O O . ARG A 1 112 ? 21.513 5.284 11.486 1.00 74.69 112 ARG A O 1
ATOM 921 N N . ILE A 1 113 ? 23.177 5.549 9.995 1.00 72.81 113 ILE A N 1
ATOM 922 C CA . ILE A 1 113 ? 22.540 4.800 8.909 1.00 72.81 113 ILE A CA 1
ATOM 923 C C . ILE A 1 113 ? 22.788 3.312 9.191 1.00 72.81 113 ILE A C 1
ATOM 925 O O . ILE A 1 113 ? 23.608 2.656 8.559 1.00 72.81 113 ILE A O 1
ATOM 929 N N . LYS A 1 114 ? 22.118 2.769 10.210 1.00 64.56 114 LYS A N 1
ATOM 930 C CA . LYS A 1 114 ? 22.044 1.319 10.397 1.00 64.56 114 LYS A CA 1
ATOM 931 C C . LYS A 1 114 ? 21.212 0.738 9.257 1.00 64.56 114 LYS A C 1
ATOM 933 O O . LYS A 1 114 ? 20.111 1.229 9.000 1.00 64.56 114 LYS A O 1
ATOM 938 N N . GLN A 1 115 ? 21.710 -0.318 8.615 1.00 55.56 115 GLN A N 1
ATOM 939 C CA . GLN A 1 115 ? 20.882 -1.194 7.788 1.00 55.56 115 GLN A CA 1
ATOM 940 C C . GLN A 1 115 ? 19.733 -1.705 8.659 1.00 55.56 115 GLN A C 1
ATOM 942 O O . GLN A 1 115 ? 19.927 -2.465 9.605 1.00 55.56 115 GLN A O 1
ATOM 947 N N . LYS A 1 116 ? 18.523 -1.234 8.377 1.00 50.00 116 LYS A N 1
ATOM 948 C CA . LYS A 1 116 ? 17.312 -1.858 8.890 1.00 50.00 116 LYS A CA 1
ATOM 949 C C . LYS A 1 116 ? 17.043 -3.028 7.941 1.00 50.00 116 LYS A C 1
ATOM 951 O O . LYS A 1 116 ? 16.571 -2.790 6.836 1.00 50.00 116 LYS A O 1
ATOM 956 N N . GLY A 1 117 ? 17.458 -4.237 8.318 1.00 47.19 117 GLY A N 1
ATOM 957 C CA . GLY A 1 117 ? 17.375 -5.403 7.429 1.00 47.19 117 GLY A CA 1
ATOM 958 C C . GLY A 1 117 ? 18.025 -6.703 7.914 1.00 47.19 117 GLY A C 1
ATOM 959 O O . GLY A 1 117 ? 17.701 -7.737 7.353 1.00 47.19 117 GLY A O 1
ATOM 960 N N . ASP A 1 118 ? 18.862 -6.686 8.958 1.00 41.31 118 ASP A N 1
ATOM 961 C CA . ASP A 1 118 ? 19.467 -7.913 9.510 1.00 41.31 118 ASP A CA 1
ATOM 962 C C . ASP A 1 118 ? 18.749 -8.368 10.793 1.00 41.31 118 ASP A C 1
ATOM 964 O O . ASP A 1 118 ? 19.274 -8.274 11.908 1.00 41.31 118 ASP A O 1
ATOM 968 N N . SER A 1 119 ? 17.500 -8.812 10.666 1.00 38.88 119 SER A N 1
ATOM 969 C CA . SER A 1 119 ? 16.793 -9.577 11.706 1.00 38.88 119 SER A CA 1
ATOM 970 C C . SER A 1 119 ? 15.928 -10.646 11.070 1.00 38.88 119 SER A C 1
ATOM 972 O O . SER A 1 119 ? 15.276 -10.322 10.055 1.00 38.88 119 SER A O 1
#

Organism: NCBI:txid34285

pLDDT: mean 71.14, std 16.66, range [34.59, 93.5]

Solvent-accessible surface area (backbone atoms only — not comparable to full-atom values): 7472 Å² total; per-residue (Å²): 138,76,73,76,69,66,68,70,79,73,70,93,76,84,46,66,68,59,50,50,53,45,33,74,74,48,27,48,44,64,60,66,75,68,50,80,60,61,67,66,58,51,58,55,53,58,74,31,53,35,78,93,74,73,31,35,48,59,92,93,44,76,45,72,74,50,74,68,51,48,27,60,74,48,61,46,75,72,63,52,65,66,43,36,73,40,50,82,66,56,58,71,62,53,51,53,53,49,29,68,76,67,73,48,55,70,70,64,52,57,73,66,64,62,81,88,76,90,124

Secondary structure (DSSP, 8-state):
--STTTGGG--TTS-HHHHHHHHHHHTTHHHHHT----HHHHHHHHHHEETTTTEEEETTEEE---HHHHHHHTT-----HHHHH-----HHHHHHHHHHHH---HHHHHHH---TT--

Foldseek 3Di:
DDPPVVVVVPPPPPPPVVVVVCCLVQNCQVVVVVQDFDPVLVVVQVVQQDPVVRFGDDPPDTHDDDPVRVCVSRVVVPPVPCGRRDDVPPVVVVLVVCCVVVVDDSVVSVVPPDPPPDD